Protein AF-A0A935WGL7-F1 (afdb_monomer)

Solvent-accessible surface area (backbone atoms only — not comparable to full-atom values): 7637 Å² total; per-residue (Å²): 137,89,83,81,87,81,84,84,81,82,82,81,82,82,80,82,82,78,79,78,78,76,76,79,72,44,78,46,65,32,44,58,24,50,46,94,54,26,56,46,32,32,40,39,39,37,32,48,94,84,41,44,33,42,30,54,40,91,71,37,57,82,49,98,57,96,35,35,17,42,27,41,28,27,83,86,67,53,75,44,84,55,63,51,31,66,47,100,91,50,72,51,58,62,50,71,56,60,88,86,64,70,43,39,34,32,42,34,38,29,25,76,76,75,76,40,83,28,18,38,26,40,42,96,58,74,46,105

pLDDT: mean 89.57, std 16.43, range [40.0, 98.81]

Foldseek 3Di:
DDDDDDDDDDDDDDDDDDDDDFDDKDKFWWDQKDFPFWGGFIWIWIAGPQKTKIFTDPGTDQGPAPFWFKWFQAPVRDIDTHHTQQDPVGGDRMDIDDNVRRKGQKIFTARPVVRDTGIIIGTPDIGD

Radius of gyration: 25.57 Å; Cα contacts (8 Å, |Δi|>4): 260; chains: 1; bounding box: 99×42×34 Å

Structure (mmCIF, N/CA/C/O backbone):
data_AF-A0A935WGL7-F1
#
_entry.id   AF-A0A935WGL7-F1
#
loop_
_atom_site.group_PDB
_atom_site.id
_atom_site.type_symbol
_atom_site.label_atom_id
_atom_site.label_alt_id
_atom_site.label_comp_id
_atom_site.label_asym_id
_atom_site.label_entity_id
_atom_site.label_seq_id
_atom_site.pdbx_PDB_ins_code
_atom_site.Cartn_x
_atom_site.Cartn_y
_atom_site.Cartn_z
_atom_site.occupancy
_atom_site.B_iso_or_equiv
_atom_site.auth_seq_id
_atom_site.auth_comp_id
_atom_site.auth_asym_id
_atom_site.auth_atom_id
_atom_site.pdbx_PDB_model_num
ATOM 1 N N . MET A 1 1 ? -83.586 24.254 12.123 1.00 40.00 1 MET A N 1
ATOM 2 C CA . MET A 1 1 ? -82.973 24.050 10.791 1.00 40.00 1 MET A CA 1
ATOM 3 C C . MET A 1 1 ? -81.508 24.463 10.866 1.00 40.00 1 MET A C 1
ATOM 5 O O . MET A 1 1 ? -81.227 25.596 11.227 1.00 40.00 1 MET A O 1
ATOM 9 N N . ARG A 1 2 ? -80.596 23.506 10.647 1.00 46.12 2 ARG A N 1
ATOM 10 C CA . ARG A 1 2 ? -79.131 23.647 10.734 1.00 46.12 2 ARG A CA 1
ATOM 11 C C . ARG A 1 2 ? -78.586 24.474 9.563 1.00 46.12 2 ARG A C 1
ATOM 13 O O . ARG A 1 2 ? -78.891 24.160 8.418 1.00 46.12 2 ARG A O 1
ATOM 20 N N . ARG A 1 3 ? -77.697 25.429 9.835 1.00 46.06 3 ARG A N 1
ATOM 21 C CA . ARG A 1 3 ? -76.666 25.873 8.883 1.00 46.06 3 ARG A CA 1
ATOM 22 C C . ARG A 1 3 ? -75.320 25.746 9.592 1.00 46.06 3 ARG A C 1
ATOM 24 O O . ARG A 1 3 ? -74.947 26.611 10.372 1.00 46.06 3 ARG A O 1
ATOM 31 N N . MET A 1 4 ? -74.668 24.597 9.413 1.00 47.00 4 MET A N 1
ATOM 32 C CA . MET A 1 4 ? -73.320 24.347 9.924 1.00 47.00 4 MET A CA 1
ATOM 33 C C . MET A 1 4 ? -72.310 24.893 8.911 1.00 47.00 4 MET A C 1
ATOM 35 O O . MET A 1 4 ? -72.308 24.482 7.753 1.00 47.00 4 MET A O 1
ATOM 39 N N . LEU A 1 5 ? -71.488 25.837 9.373 1.00 52.72 5 LEU A N 1
ATOM 40 C CA . LEU A 1 5 ? -70.205 26.219 8.786 1.00 52.72 5 LEU A CA 1
ATOM 41 C C . LEU A 1 5 ? -69.311 24.973 8.682 1.00 52.72 5 LEU A C 1
ATOM 43 O O . LEU A 1 5 ? -69.163 24.253 9.668 1.00 52.72 5 LEU A O 1
ATOM 47 N N . ALA A 1 6 ? -68.665 24.762 7.539 1.00 48.00 6 ALA A N 1
ATOM 48 C CA . ALA A 1 6 ? -67.547 23.831 7.418 1.00 48.00 6 ALA A CA 1
ATOM 49 C C . ALA A 1 6 ? -66.322 24.604 6.909 1.00 48.00 6 ALA A C 1
ATOM 51 O O . ALA A 1 6 ? -66.192 24.874 5.718 1.00 48.00 6 ALA A O 1
ATOM 52 N N . MET A 1 7 ? -65.450 25.001 7.839 1.00 50.94 7 MET A N 1
ATOM 53 C CA . MET A 1 7 ? -64.077 25.413 7.542 1.00 50.94 7 MET A CA 1
ATOM 54 C C . MET A 1 7 ? -63.245 24.146 7.317 1.00 50.94 7 MET A C 1
ATOM 56 O O . MET A 1 7 ? -63.138 23.310 8.213 1.00 50.94 7 MET A O 1
ATOM 60 N N . ALA A 1 8 ? -62.663 23.999 6.130 1.00 50.16 8 ALA A N 1
ATOM 61 C CA . ALA A 1 8 ? -61.694 22.952 5.836 1.00 50.16 8 ALA A CA 1
ATOM 62 C C . ALA A 1 8 ? -60.301 23.410 6.296 1.00 50.16 8 ALA A C 1
ATOM 64 O O . ALA A 1 8 ? -59.763 24.380 5.766 1.00 50.16 8 ALA A O 1
ATOM 65 N N . ALA A 1 9 ? -59.719 22.721 7.278 1.00 53.03 9 ALA A N 1
ATOM 66 C CA . ALA A 1 9 ? -58.325 22.908 7.670 1.00 53.03 9 ALA A CA 1
ATOM 67 C C . ALA A 1 9 ? -57.458 21.892 6.908 1.00 53.03 9 ALA A C 1
ATOM 69 O O . ALA A 1 9 ? -57.556 20.688 7.140 1.00 53.03 9 ALA A O 1
ATOM 70 N N . VAL A 1 10 ? -56.630 22.372 5.978 1.00 53.47 10 VAL A N 1
ATOM 71 C CA . VAL A 1 10 ? -55.640 21.555 5.261 1.00 53.47 10 VAL A CA 1
ATOM 72 C C . VAL A 1 10 ? -54.365 21.505 6.103 1.00 53.47 10 VAL A C 1
ATOM 74 O O . VAL A 1 10 ? -53.660 22.502 6.235 1.00 53.47 10 VAL A O 1
ATOM 77 N N . LEU A 1 11 ? -54.078 20.346 6.697 1.00 52.56 11 LEU A N 1
ATOM 78 C CA . LEU A 1 11 ? -52.825 20.061 7.400 1.00 52.56 11 LEU A CA 1
ATOM 79 C C . LEU A 1 11 ? -51.754 19.655 6.380 1.00 52.56 11 LEU A C 1
ATOM 81 O O . LEU A 1 11 ? -51.801 18.560 5.825 1.00 52.56 11 LEU A O 1
ATOM 85 N N . VAL A 1 12 ? -50.783 20.537 6.138 1.00 57.06 12 VAL A N 1
ATOM 86 C CA . VAL A 1 12 ? -49.571 20.226 5.366 1.00 57.06 12 VAL A CA 1
ATOM 87 C C . VAL A 1 12 ? -48.547 19.617 6.323 1.00 57.06 12 VAL A C 1
ATOM 89 O O . VAL A 1 12 ? -47.940 20.317 7.130 1.00 57.06 12 VAL A O 1
ATOM 92 N N . SER A 1 13 ? -48.360 18.302 6.259 1.00 57.47 13 SER A N 1
ATOM 93 C CA . SER A 1 13 ? -47.307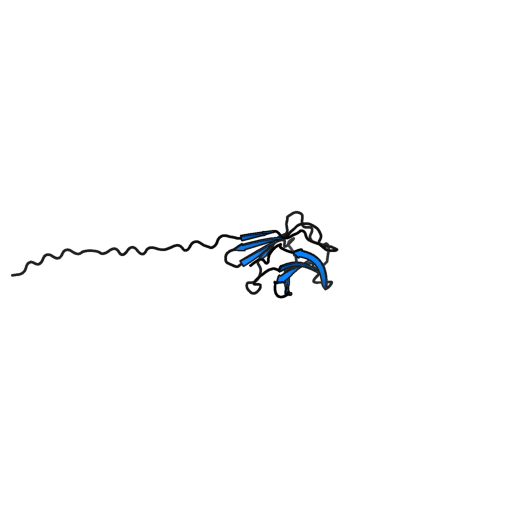 17.595 6.990 1.00 57.47 13 SER A CA 1
ATOM 94 C C . SER A 1 13 ? -45.954 17.793 6.294 1.00 57.47 13 SER A C 1
ATOM 96 O O . SER A 1 13 ? -45.705 17.204 5.243 1.00 57.47 13 SER A O 1
ATOM 98 N N . MET A 1 14 ? -45.077 18.619 6.874 1.00 56.72 14 MET A N 1
ATOM 99 C CA . MET A 1 14 ? -43.673 18.729 6.463 1.00 56.72 14 MET A CA 1
ATOM 100 C C . MET A 1 14 ? -42.911 17.461 6.871 1.00 56.72 14 MET A C 1
ATOM 102 O O . MET A 1 14 ? -42.683 17.216 8.054 1.00 56.72 14 MET A O 1
ATOM 106 N N . VAL A 1 15 ? -42.497 16.661 5.890 1.00 62.47 15 VAL A N 1
ATOM 107 C CA . VAL A 1 15 ? -41.532 15.574 6.094 1.00 62.47 15 VAL A CA 1
ATOM 108 C C . VAL A 1 15 ? -40.139 16.200 6.155 1.00 62.47 15 VAL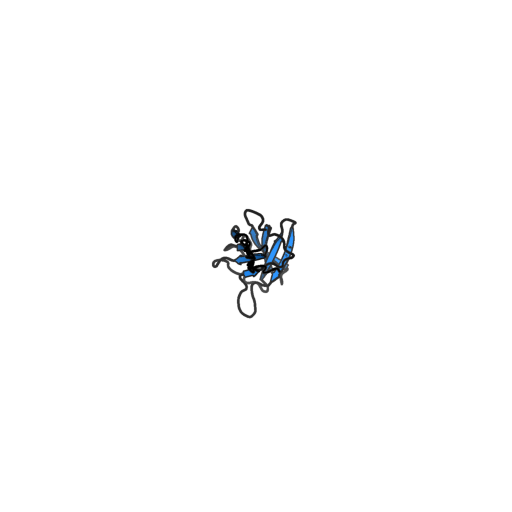 A C 1
ATOM 110 O O . VAL A 1 15 ? -39.615 16.662 5.143 1.00 62.47 15 VAL A O 1
ATOM 113 N N . ALA A 1 16 ? -39.541 16.248 7.345 1.00 56.69 16 ALA A N 1
ATOM 114 C CA . ALA A 1 16 ? -38.149 16.649 7.512 1.00 56.69 16 ALA A CA 1
ATOM 115 C C . ALA A 1 16 ? -37.234 15.516 7.021 1.00 56.69 16 ALA A C 1
ATOM 117 O O . ALA A 1 16 ? -37.115 14.475 7.666 1.00 56.69 16 ALA A O 1
ATOM 118 N N . VAL A 1 17 ? -36.596 15.705 5.865 1.00 61.47 17 VAL A N 1
ATOM 119 C CA . VAL A 1 17 ? -35.531 14.816 5.386 1.00 61.47 17 VAL A CA 1
ATOM 120 C C . VAL A 1 17 ? -34.273 15.130 6.193 1.00 61.47 17 VAL A C 1
ATOM 122 O O . VAL A 1 17 ? -33.603 16.129 5.948 1.00 61.47 17 VAL A O 1
ATOM 125 N N . THR A 1 18 ? -33.952 14.300 7.182 1.00 57.47 18 THR A N 1
ATOM 126 C CA . THR A 1 18 ? -32.666 14.378 7.883 1.00 57.47 18 THR A CA 1
ATOM 127 C C . THR A 1 18 ? -31.592 13.742 7.004 1.00 57.47 18 THR A C 1
ATOM 129 O O . THR A 1 18 ? -31.525 12.517 6.888 1.00 57.47 18 THR A O 1
ATOM 132 N N . THR A 1 19 ? -30.753 14.554 6.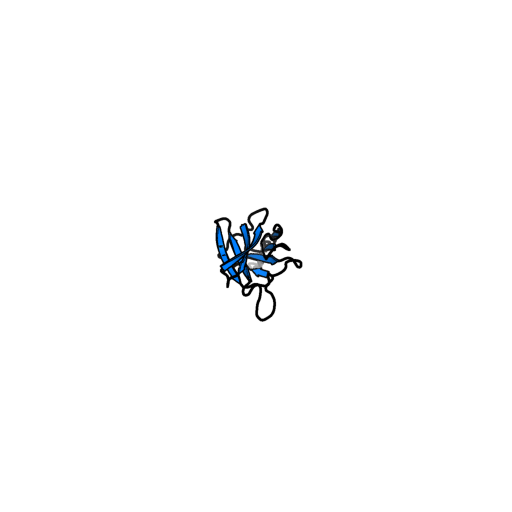366 1.00 58.22 19 THR A N 1
ATOM 133 C CA . THR A 1 19 ? -29.537 14.073 5.705 1.00 58.22 19 THR A CA 1
ATOM 134 C C . THR A 1 19 ? -28.529 13.660 6.779 1.00 58.22 19 THR A C 1
ATOM 136 O O . THR A 1 19 ? -27.983 14.495 7.496 1.00 58.22 19 THR A O 1
ATOM 139 N N . ALA A 1 20 ? -28.300 12.355 6.937 1.00 68.81 20 ALA A N 1
ATOM 140 C CA . ALA A 1 20 ? -27.221 11.866 7.789 1.00 68.81 20 ALA A CA 1
ATOM 141 C C . ALA A 1 20 ? -25.876 12.323 7.198 1.00 68.81 20 ALA A C 1
ATOM 143 O O . ALA A 1 20 ? -25.587 12.048 6.032 1.00 68.81 20 ALA A O 1
ATOM 144 N N . ALA A 1 21 ? -25.070 13.041 7.983 1.00 66.38 21 ALA A N 1
ATOM 145 C CA . ALA A 1 21 ? -23.722 13.424 7.581 1.00 66.38 21 ALA A CA 1
ATOM 146 C C . ALA A 1 21 ? -22.874 12.158 7.379 1.00 66.38 21 ALA A C 1
ATOM 148 O O . ALA A 1 21 ? -22.808 11.303 8.265 1.00 66.38 21 ALA A O 1
ATOM 149 N N . ALA A 1 22 ? -22.246 12.030 6.209 1.00 65.56 22 ALA A N 1
ATOM 150 C CA . ALA A 1 22 ? -21.316 10.941 5.945 1.00 65.56 22 ALA A CA 1
ATOM 151 C C . ALA A 1 22 ? -20.098 11.053 6.887 1.00 65.56 22 ALA A C 1
ATOM 153 O O . ALA A 1 22 ? -19.669 12.170 7.196 1.00 65.56 22 ALA A O 1
ATOM 154 N N . PRO A 1 23 ? -19.543 9.926 7.371 1.00 69.00 23 PRO A N 1
ATOM 155 C CA . PRO A 1 23 ? -18.336 9.952 8.188 1.00 69.00 23 PRO A CA 1
ATOM 156 C C . PRO A 1 23 ? -17.182 10.600 7.413 1.00 69.00 23 PRO A C 1
ATOM 158 O O . PRO A 1 23 ? -17.036 10.379 6.215 1.00 69.00 23 PRO A O 1
ATOM 161 N N . ALA A 1 24 ? -16.366 11.396 8.107 1.00 80.44 24 ALA A N 1
ATOM 162 C CA . ALA A 1 24 ? -15.222 12.069 7.503 1.00 80.44 24 ALA A CA 1
ATOM 163 C C . ALA A 1 24 ? -14.187 11.061 6.974 1.00 80.44 24 ALA A C 1
ATOM 165 O O . ALA A 1 24 ? -13.867 10.077 7.650 1.00 80.44 24 ALA A O 1
ATOM 166 N N . GLU A 1 25 ? -13.649 11.351 5.789 1.00 90.62 25 GLU A N 1
ATOM 167 C CA . GLU A 1 25 ? -12.541 10.614 5.183 1.00 90.62 25 GLU A CA 1
ATOM 168 C C . GLU A 1 25 ? -11.311 10.649 6.104 1.00 90.62 25 GLU A C 1
ATOM 170 O O . GLU A 1 25 ? -10.936 11.702 6.628 1.00 90.62 25 GLU A O 1
ATOM 175 N N . LYS A 1 26 ? -10.674 9.493 6.310 1.00 94.81 26 LYS A N 1
ATOM 176 C CA . LYS A 1 26 ? -9.421 9.383 7.073 1.00 94.81 26 LYS A CA 1
ATOM 177 C C . LYS A 1 26 ? -8.275 9.047 6.135 1.00 94.81 26 LYS A C 1
ATOM 179 O O . LYS A 1 26 ? -8.422 8.174 5.286 1.00 94.81 26 LYS A O 1
ATOM 184 N N . SER A 1 27 ? -7.125 9.684 6.330 1.00 96.31 27 SER A N 1
ATOM 185 C CA . SER A 1 27 ? -5.918 9.427 5.544 1.00 96.31 27 SER A CA 1
ATOM 186 C C . SER A 1 27 ? -4.738 9.086 6.448 1.00 96.31 27 SER A C 1
ATOM 188 O O . SER A 1 27 ? -4.543 9.707 7.494 1.00 96.31 27 SER A O 1
ATOM 190 N N . PHE A 1 28 ? -3.964 8.084 6.044 1.00 97.75 28 PHE A N 1
ATOM 191 C CA . PHE A 1 28 ? -2.797 7.572 6.752 1.00 97.75 28 PHE A CA 1
ATOM 192 C C . PHE A 1 28 ? -1.638 7.457 5.772 1.00 97.75 28 PHE A C 1
ATOM 194 O O . PHE A 1 28 ? -1.818 6.961 4.664 1.00 97.75 28 PHE A O 1
ATOM 201 N N . THR A 1 29 ? -0.437 7.840 6.188 1.00 98.50 29 THR A N 1
ATOM 202 C CA . THR A 1 29 ? 0.778 7.650 5.387 1.00 98.50 29 THR A CA 1
ATOM 203 C C . THR A 1 29 ? 1.671 6.630 6.073 1.00 98.50 29 THR A C 1
ATOM 205 O O . THR A 1 29 ? 1.873 6.682 7.286 1.00 98.50 29 THR A O 1
ATOM 208 N N . SER A 1 30 ? 2.179 5.672 5.305 1.00 98.75 30 SER A N 1
ATOM 209 C CA . SER A 1 30 ? 3.104 4.660 5.797 1.00 98.75 30 SER A CA 1
ATOM 210 C C . SER A 1 30 ? 4.497 5.244 6.033 1.00 98.75 30 SER A C 1
ATOM 212 O O . SER A 1 30 ? 4.861 6.297 5.505 1.00 98.75 30 SER A O 1
ATOM 214 N N . LYS A 1 31 ? 5.338 4.490 6.740 1.00 98.50 31 LYS A N 1
ATOM 215 C CA . LYS A 1 31 ? 6.794 4.637 6.641 1.00 98.50 31 LYS A CA 1
ATOM 216 C C . LYS A 1 31 ? 7.250 4.353 5.201 1.00 98.50 31 LYS A C 1
ATOM 218 O O . LYS A 1 31 ? 6.506 3.704 4.453 1.00 98.50 31 LYS A O 1
ATOM 223 N N . PRO A 1 32 ? 8.446 4.816 4.801 1.00 98.50 32 PRO A N 1
ATOM 224 C CA . PRO A 1 32 ? 8.991 4.488 3.493 1.00 98.50 32 PRO A CA 1
ATOM 225 C C . PRO A 1 32 ? 9.098 2.980 3.264 1.00 98.50 32 PRO A C 1
ATOM 227 O O . PRO A 1 32 ? 9.251 2.213 4.218 1.00 98.50 32 PRO A O 1
ATOM 230 N N . PHE A 1 33 ? 9.032 2.559 2.002 1.00 98.62 33 PHE A N 1
ATOM 231 C CA . PHE A 1 33 ? 9.296 1.166 1.656 1.00 98.62 33 PHE A CA 1
ATOM 232 C C . PHE A 1 33 ? 10.721 0.765 2.031 1.00 98.62 33 PHE A C 1
ATOM 234 O O . PHE A 1 33 ? 11.675 1.497 1.777 1.00 98.62 33 PHE A O 1
ATOM 241 N N . MET A 1 34 ? 10.856 -0.441 2.574 1.00 98.44 34 MET A N 1
ATOM 242 C CA . MET A 1 34 ? 12.127 -1.065 2.914 1.00 98.44 34 MET A CA 1
ATOM 243 C C . MET A 1 34 ? 12.208 -2.439 2.248 1.00 98.44 34 MET A C 1
ATOM 245 O O . MET A 1 34 ? 11.360 -3.304 2.472 1.00 98.44 34 MET A O 1
ATOM 249 N N . GLY A 1 35 ? 13.233 -2.655 1.425 1.00 97.56 35 GLY A N 1
ATOM 250 C CA . GLY A 1 35 ? 13.410 -3.899 0.681 1.00 97.56 35 GLY A CA 1
ATOM 251 C C . GLY A 1 35 ? 14.614 -3.877 -0.251 1.00 97.56 35 GLY A C 1
ATOM 252 O O . GLY A 1 35 ? 15.259 -2.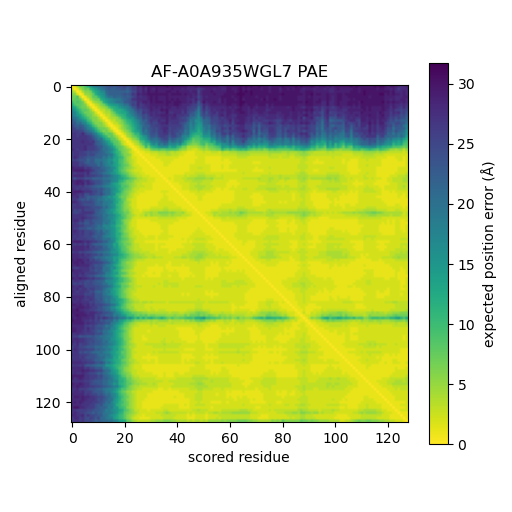850 -0.439 1.00 97.56 35 GLY A O 1
ATOM 253 N N . ALA A 1 36 ? 14.922 -5.023 -0.858 1.00 95.12 36 ALA A N 1
ATOM 254 C CA . ALA A 1 36 ? 16.044 -5.138 -1.790 1.00 95.12 36 ALA A CA 1
ATOM 255 C C . ALA A 1 36 ? 15.766 -4.480 -3.153 1.00 95.12 36 ALA A C 1
ATOM 257 O O . ALA A 1 36 ? 16.703 -4.184 -3.895 1.00 95.12 36 ALA A O 1
ATOM 258 N N . LYS A 1 37 ? 14.486 -4.307 -3.515 1.00 96.44 37 LYS A N 1
ATOM 259 C CA . LYS A 1 37 ? 14.066 -3.815 -4.837 1.00 96.44 37 LYS A CA 1
ATOM 260 C C . LYS A 1 37 ? 13.006 -2.714 -4.777 1.00 96.44 37 LYS A C 1
ATOM 262 O O . LYS A 1 37 ? 13.001 -1.871 -5.664 1.00 96.44 37 LYS A O 1
ATOM 267 N N . ALA A 1 38 ? 12.130 -2.717 -3.772 1.00 97.62 38 ALA A N 1
ATOM 268 C CA . ALA A 1 38 ? 11.232 -1.605 -3.456 1.00 97.62 38 ALA A CA 1
ATOM 269 C C . ALA A 1 38 ? 11.713 -0.938 -2.160 1.00 97.62 38 ALA A C 1
ATOM 271 O O . ALA A 1 38 ? 11.599 -1.526 -1.085 1.00 97.62 38 ALA A O 1
ATOM 272 N N . ASN A 1 39 ? 12.300 0.252 -2.273 1.00 97.88 39 ASN A N 1
ATOM 273 C CA . ASN A 1 39 ? 13.000 0.927 -1.174 1.00 97.88 39 ASN A CA 1
ATOM 274 C C . ASN A 1 39 ? 12.914 2.466 -1.219 1.00 97.88 39 ASN A C 1
ATOM 276 O O . ASN A 1 39 ? 13.716 3.151 -0.587 1.00 97.88 39 ASN A O 1
ATOM 280 N N . THR A 1 40 ? 11.971 3.012 -1.987 1.00 97.62 40 THR A N 1
ATOM 281 C CA . THR A 1 40 ? 11.693 4.454 -2.065 1.00 97.62 40 THR A CA 1
ATOM 282 C C . THR A 1 40 ? 10.204 4.707 -1.880 1.00 97.62 40 THR A C 1
ATOM 284 O O . THR A 1 40 ? 9.403 3.782 -2.013 1.00 97.62 40 THR A O 1
ATOM 287 N N . GLY A 1 41 ? 9.824 5.955 -1.608 1.00 98.38 41 GLY A N 1
ATOM 288 C CA . GLY A 1 41 ? 8.429 6.363 -1.491 1.00 98.38 41 GLY A CA 1
ATOM 289 C C . GLY A 1 41 ? 7.662 5.728 -0.332 1.00 98.38 41 GLY A C 1
ATOM 290 O O . GLY A 1 41 ? 8.189 4.944 0.458 1.00 98.38 41 GLY A O 1
ATOM 291 N N . THR A 1 42 ? 6.389 6.090 -0.233 1.00 98.75 42 THR A N 1
ATOM 292 C CA . THR A 1 42 ? 5.448 5.673 0.816 1.00 98.75 42 THR A CA 1
ATOM 293 C C . THR A 1 42 ? 4.130 5.204 0.198 1.00 98.75 42 THR A C 1
ATOM 295 O O . THR A 1 42 ? 3.925 5.275 -1.017 1.00 98.75 42 THR A O 1
ATOM 298 N N . VAL A 1 43 ? 3.217 4.720 1.040 1.00 98.75 43 VAL A N 1
ATOM 299 C CA . VAL A 1 43 ? 1.818 4.473 0.693 1.00 98.75 43 VAL A CA 1
ATOM 300 C C . VAL A 1 43 ? 0.931 5.411 1.497 1.00 98.75 43 VAL A C 1
ATOM 302 O O . VAL A 1 43 ? 1.029 5.467 2.722 1.00 98.75 43 VAL A O 1
ATOM 305 N N . THR A 1 44 ? 0.017 6.095 0.820 1.00 98.69 44 THR A N 1
ATOM 306 C CA . THR A 1 44 ? -1.128 6.755 1.445 1.00 98.69 44 THR A CA 1
ATOM 307 C C . THR A 1 44 ? -2.329 5.818 1.397 1.00 98.69 44 THR A C 1
ATOM 309 O O . THR A 1 44 ? -2.698 5.333 0.327 1.00 98.69 44 THR A O 1
ATOM 312 N N . ALA A 1 45 ? -2.935 5.560 2.551 1.00 98.56 45 ALA A N 1
ATOM 313 C CA . ALA A 1 45 ? -4.196 4.854 2.680 1.00 98.56 45 ALA A CA 1
ATOM 314 C C . ALA A 1 45 ? -5.314 5.842 3.014 1.00 98.56 45 ALA A C 1
ATOM 316 O O . ALA A 1 45 ? -5.258 6.520 4.037 1.00 98.56 45 ALA A O 1
ATOM 317 N N . THR A 1 46 ? -6.339 5.880 2.173 1.00 98.25 46 THR A N 1
ATOM 318 C CA . THR A 1 46 ? -7.560 6.660 2.373 1.00 98.25 46 THR A CA 1
ATOM 319 C C . THR A 1 46 ? -8.705 5.725 2.742 1.00 98.25 46 THR A C 1
ATOM 321 O O . THR A 1 46 ? -8.940 4.741 2.041 1.00 98.25 46 THR A O 1
ATOM 324 N N . VAL A 1 47 ? -9.428 6.041 3.814 1.00 97.12 47 VAL A N 1
ATOM 325 C CA . VAL A 1 47 ? -10.628 5.328 4.261 1.00 97.12 47 VAL A CA 1
ATOM 326 C C . VAL A 1 47 ? -11.841 6.232 4.087 1.00 97.12 47 VAL A C 1
ATOM 328 O O . VAL A 1 47 ? -11.989 7.222 4.804 1.00 97.12 47 VAL A O 1
ATOM 331 N N . ASP A 1 48 ? -12.718 5.850 3.163 1.00 94.44 48 ASP A N 1
ATOM 332 C CA . ASP A 1 48 ? -13.984 6.529 2.881 1.00 94.44 48 ASP A CA 1
ATOM 333 C C . ASP A 1 48 ? -15.130 5.511 2.890 1.00 94.44 48 ASP A C 1
ATOM 335 O O . ASP A 1 48 ? -15.102 4.506 2.175 1.00 94.44 48 ASP A O 1
ATOM 339 N N . GLY A 1 49 ? -16.119 5.719 3.762 1.00 89.62 49 GLY A N 1
ATOM 340 C CA . GLY A 1 49 ? -17.258 4.806 3.901 1.00 89.62 49 GLY A CA 1
ATOM 341 C C . GLY A 1 49 ? -16.867 3.341 4.163 1.00 89.62 49 GLY A C 1
ATOM 342 O O . GLY A 1 49 ? -17.556 2.433 3.701 1.00 89.62 49 GLY A O 1
ATOM 343 N N . GLY A 1 50 ? -15.741 3.100 4.849 1.00 89.62 50 GLY A N 1
ATOM 344 C CA . GLY A 1 50 ? -15.193 1.759 5.108 1.00 89.62 50 GLY A CA 1
ATOM 345 C C . GLY A 1 50 ? -14.497 1.101 3.909 1.00 89.62 50 GLY A C 1
ATOM 346 O O . GLY A 1 50 ? -14.136 -0.073 3.976 1.00 89.62 50 GLY A O 1
ATOM 347 N N . LYS A 1 51 ? -14.308 1.828 2.802 1.00 95.69 51 LYS A N 1
ATOM 348 C CA . LYS A 1 51 ? -13.486 1.399 1.667 1.00 95.69 51 LYS A CA 1
ATOM 349 C C . LYS A 1 51 ? -12.084 1.957 1.835 1.00 95.69 51 LYS A C 1
ATOM 351 O O . LYS A 1 51 ? -11.909 3.164 1.972 1.00 95.69 51 LYS A O 1
ATOM 356 N N . ILE A 1 52 ? -11.095 1.075 1.771 1.00 98.19 52 ILE A N 1
ATOM 357 C CA . ILE A 1 52 ? -9.686 1.448 1.860 1.00 98.19 52 ILE A CA 1
ATOM 358 C C . ILE A 1 52 ? -9.132 1.574 0.442 1.00 98.19 52 ILE A C 1
ATOM 360 O O . ILE A 1 52 ? -9.211 0.631 -0.344 1.00 98.19 52 ILE A O 1
ATOM 364 N N . THR A 1 53 ? -8.555 2.723 0.111 1.00 98.56 53 THR A N 1
ATOM 365 C CA . THR A 1 53 ? -7.798 2.941 -1.126 1.00 98.56 53 THR A CA 1
ATOM 366 C C . THR A 1 53 ? -6.339 3.187 -0.781 1.00 98.56 53 THR A C 1
ATOM 368 O O . THR A 1 53 ? -6.040 4.043 0.041 1.00 98.56 53 THR A O 1
ATOM 371 N N . LEU A 1 54 ? -5.435 2.436 -1.403 1.00 98.75 54 LEU A N 1
ATOM 372 C CA . LEU A 1 54 ? -3.990 2.574 -1.251 1.00 98.75 54 LEU A CA 1
ATOM 373 C C . LEU A 1 54 ? -3.414 3.243 -2.493 1.00 98.75 54 LEU A C 1
ATOM 375 O O . LEU A 1 54 ? -3.729 2.829 -3.608 1.00 98.75 54 LEU A O 1
ATOM 379 N N . LYS A 1 55 ? -2.540 4.228 -2.308 1.00 98.75 55 LYS A N 1
ATOM 380 C CA . LYS A 1 55 ? -1.826 4.924 -3.381 1.00 98.75 55 LYS A CA 1
ATOM 381 C C . LYS A 1 55 ? -0.351 5.057 -3.018 1.00 98.75 55 LYS A C 1
ATOM 383 O O . LYS A 1 55 ? -0.044 5.500 -1.917 1.00 98.75 55 LYS A O 1
ATOM 388 N N . VAL A 1 56 ? 0.558 4.693 -3.923 1.00 98.81 56 VAL A N 1
ATOM 389 C CA . VAL A 1 56 ? 1.990 4.980 -3.719 1.00 98.81 56 VAL A CA 1
ATOM 390 C C . VAL A 1 56 ? 2.297 6.453 -3.987 1.00 98.81 56 VAL A C 1
ATOM 392 O O . VAL A 1 56 ? 1.665 7.070 -4.847 1.00 98.81 56 VAL A O 1
ATOM 395 N N . SER A 1 57 ? 3.285 7.004 -3.287 1.00 98.62 57 SER A N 1
ATOM 396 C CA . SER A 1 57 ? 3.789 8.356 -3.536 1.00 98.62 57 SER A CA 1
ATOM 397 C C . SER A 1 57 ? 4.428 8.496 -4.927 1.00 98.62 57 SER A C 1
ATOM 399 O O . SER A 1 57 ? 4.766 7.510 -5.593 1.00 98.62 57 SER A O 1
ATOM 401 N N . ASP A 1 58 ? 4.600 9.733 -5.391 1.00 98.06 58 ASP A N 1
ATOM 402 C CA . ASP A 1 58 ? 5.128 10.005 -6.735 1.00 98.06 58 ASP A CA 1
ATOM 403 C C . ASP A 1 58 ? 6.604 9.588 -6.885 1.00 98.06 58 ASP A C 1
ATOM 405 O O . ASP A 1 58 ? 7.013 9.130 -7.951 1.00 98.06 58 ASP A O 1
ATOM 409 N N . ASP A 1 59 ? 7.383 9.655 -5.801 1.00 98.00 59 ASP A N 1
ATOM 410 C CA . ASP A 1 59 ? 8.788 9.233 -5.723 1.00 98.00 59 ASP A CA 1
ATOM 411 C C . ASP A 1 59 ? 8.978 7.710 -5.546 1.00 98.00 59 ASP A C 1
ATOM 413 O O . ASP A 1 59 ? 10.103 7.203 -5.627 1.00 98.00 59 ASP A O 1
ATOM 417 N N . PHE A 1 60 ? 7.896 6.948 -5.345 1.00 98.56 60 PHE A N 1
ATOM 418 C CA . PHE A 1 60 ? 7.960 5.487 -5.331 1.00 98.56 60 PHE A CA 1
ATOM 419 C C . PHE A 1 60 ? 8.417 4.960 -6.696 1.00 98.56 60 PHE A C 1
ATOM 421 O O . PHE A 1 60 ? 7.812 5.271 -7.726 1.00 98.56 60 PHE A O 1
ATOM 428 N N . GLN A 1 61 ? 9.441 4.110 -6.717 1.00 97.81 61 GLN A N 1
ATOM 429 C CA . GLN A 1 61 ? 9.920 3.445 -7.926 1.00 97.81 61 GLN A CA 1
ATOM 430 C C . GLN A 1 61 ? 9.366 2.020 -7.996 1.00 97.81 61 GLN A C 1
ATOM 432 O O . GLN A 1 61 ? 9.675 1.178 -7.156 1.00 97.81 61 GLN A O 1
ATOM 437 N N . ILE A 1 62 ? 8.552 1.729 -9.019 1.00 97.62 62 ILE A N 1
ATOM 438 C CA . ILE A 1 62 ? 8.063 0.364 -9.257 1.00 97.62 62 ILE A CA 1
ATOM 439 C C . ILE A 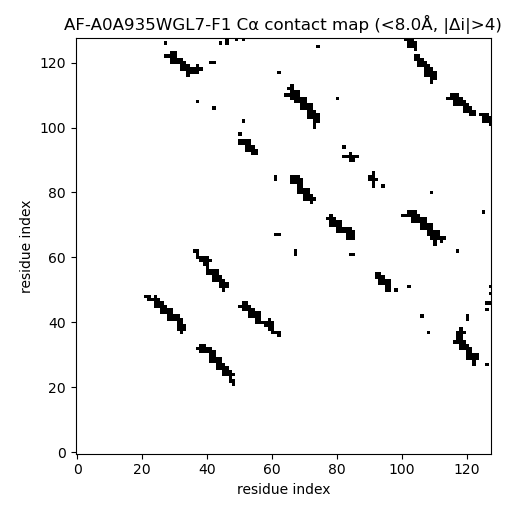1 62 ? 9.265 -0.511 -9.635 1.00 97.62 62 ILE A C 1
ATOM 441 O O . ILE A 1 62 ? 9.920 -0.205 -10.635 1.00 97.62 62 ILE A O 1
ATOM 445 N N . PRO A 1 63 ? 9.540 -1.605 -8.900 1.00 97.31 63 PRO A N 1
ATOM 446 C CA . PRO A 1 63 ? 10.682 -2.456 -9.187 1.00 97.31 63 PRO A CA 1
ATOM 447 C C . PRO A 1 63 ? 10.679 -2.976 -10.618 1.00 97.31 63 PRO A C 1
ATOM 449 O O . PRO A 1 63 ? 9.651 -3.454 -11.119 1.00 97.31 63 PRO A O 1
ATOM 452 N N . ASP A 1 64 ? 11.851 -2.972 -11.251 1.00 95.69 64 ASP A N 1
ATOM 453 C CA . ASP A 1 64 ? 12.006 -3.554 -12.576 1.00 95.69 64 ASP A CA 1
ATOM 454 C C . ASP A 1 64 ? 12.076 -5.087 -12.513 1.00 95.69 64 ASP A C 1
ATOM 456 O O . ASP A 1 64 ? 13.129 -5.712 -12.585 1.00 95.69 64 ASP A O 1
ATOM 460 N N . THR A 1 65 ? 10.916 -5.697 -12.286 1.00 95.31 65 THR A N 1
ATOM 461 C CA . THR A 1 65 ? 10.717 -7.150 -12.251 1.00 95.31 65 THR A CA 1
ATOM 462 C C . THR A 1 65 ? 9.600 -7.549 -13.225 1.00 95.31 65 THR A C 1
ATOM 464 O O . THR A 1 65 ? 8.860 -6.663 -13.679 1.00 95.31 65 THR A O 1
ATOM 467 N N . PRO A 1 66 ? 9.459 -8.844 -13.579 1.00 95.12 66 PRO A N 1
ATOM 468 C CA . PRO A 1 66 ? 8.459 -9.280 -14.557 1.00 95.12 66 PRO A CA 1
ATOM 469 C C . PRO A 1 66 ? 7.007 -9.062 -14.113 1.00 95.12 66 PRO A C 1
ATOM 471 O O . PRO A 1 66 ? 6.163 -8.739 -14.941 1.00 95.12 66 PRO A O 1
ATOM 474 N N . ALA A 1 67 ? 6.712 -9.222 -12.817 1.00 97.00 67 ALA A N 1
ATOM 475 C CA . ALA A 1 67 ? 5.344 -9.164 -12.293 1.00 97.00 67 ALA A CA 1
ATOM 476 C C . ALA A 1 67 ? 5.251 -8.525 -10.887 1.00 97.00 67 ALA A C 1
ATOM 478 O O . ALA A 1 67 ? 4.753 -9.171 -9.955 1.00 97.00 67 ALA A O 1
ATOM 479 N N . PRO A 1 68 ? 5.723 -7.276 -10.690 1.00 98.12 68 PRO A N 1
ATOM 480 C CA . PRO A 1 68 ? 5.564 -6.577 -9.419 1.00 98.12 68 PRO A CA 1
ATOM 481 C C . PRO A 1 68 ? 4.073 -6.366 -9.156 1.00 98.12 68 PRO A C 1
ATOM 483 O O . PRO A 1 68 ? 3.339 -5.905 -10.029 1.00 98.12 68 PRO A O 1
ATOM 486 N N . SER A 1 69 ? 3.622 -6.729 -7.966 1.00 98.50 69 SER A N 1
ATOM 487 C CA . SER A 1 69 ? 2.215 -6.800 -7.589 1.00 98.50 69 SER A CA 1
ATOM 488 C C . SER A 1 69 ? 1.998 -6.165 -6.233 1.00 98.50 69 SER A C 1
ATOM 490 O O . SER A 1 69 ? 2.856 -6.239 -5.352 1.00 98.50 69 SER A O 1
ATOM 492 N N . TRP A 1 70 ? 0.828 -5.562 -6.072 1.00 98.69 70 TRP A N 1
ATOM 493 C CA . TRP A 1 70 ? 0.351 -5.146 -4.769 1.00 98.69 70 TRP A CA 1
ATOM 494 C C . TRP A 1 70 ? 0.106 -6.377 -3.902 1.00 98.69 70 TRP A C 1
ATOM 496 O O . TRP A 1 70 ? -0.539 -7.332 -4.336 1.00 98.69 70 TRP A O 1
ATOM 506 N N . GLN A 1 71 ? 0.579 -6.337 -2.665 1.00 98.75 71 GLN A N 1
ATOM 507 C CA . GLN A 1 71 ? 0.245 -7.322 -1.652 1.00 98.75 71 GLN A CA 1
ATOM 508 C C . GLN A 1 71 ? -0.078 -6.597 -0.346 1.00 98.75 71 GLN A C 1
ATOM 510 O O . GLN A 1 71 ? 0.559 -5.609 0.011 1.00 98.75 71 GLN A O 1
ATOM 515 N N . VAL A 1 72 ? -1.114 -7.049 0.347 1.00 98.75 72 VAL A N 1
ATOM 516 C CA . VAL A 1 72 ? -1.562 -6.467 1.616 1.00 98.75 72 VAL A CA 1
ATOM 517 C C . VAL A 1 72 ? -1.485 -7.531 2.691 1.00 98.75 72 VAL A C 1
ATOM 519 O O . VAL A 1 72 ? -1.886 -8.669 2.453 1.00 98.75 72 VAL A O 1
ATOM 522 N N . VAL A 1 73 ? -1.002 -7.147 3.870 1.00 98.69 73 VAL A N 1
ATOM 523 C CA . VAL A 1 73 ? -1.061 -7.977 5.073 1.00 98.69 73 VAL A CA 1
ATOM 524 C C . VAL A 1 73 ? -1.988 -7.300 6.072 1.00 98.69 73 VAL A C 1
ATOM 526 O O . VAL A 1 73 ? -1.788 -6.126 6.403 1.00 98.69 73 VAL A O 1
ATOM 529 N N . ASP A 1 74 ? -3.003 -8.021 6.536 1.00 98.31 74 ASP A N 1
ATOM 530 C CA . ASP A 1 74 ? -3.907 -7.524 7.576 1.00 98.31 74 ASP A CA 1
ATOM 531 C C . ASP A 1 74 ? -3.334 -7.736 8.989 1.00 98.31 74 ASP A C 1
ATOM 533 O O . ASP A 1 74 ? -2.292 -8.360 9.199 1.00 98.31 74 ASP A O 1
ATOM 537 N N . SER A 1 75 ? -4.021 -7.198 9.991 1.00 97.94 75 SER A N 1
ATOM 538 C CA . SER A 1 75 ? -3.652 -7.279 11.408 1.00 97.94 75 SER A CA 1
ATOM 539 C C . SER A 1 75 ? -3.681 -8.694 11.985 1.00 97.94 75 SER A C 1
ATOM 541 O O . SER A 1 75 ? -3.158 -8.913 13.076 1.00 97.94 75 SER A O 1
ATOM 543 N N . LYS A 1 76 ? -4.261 -9.660 11.266 1.00 97.88 76 LYS A N 1
ATOM 544 C CA . LYS A 1 76 ? -4.250 -11.084 11.620 1.00 97.88 76 LYS A CA 1
ATOM 545 C C . LYS A 1 76 ? -3.145 -11.855 10.896 1.00 97.88 76 LYS A C 1
ATOM 547 O O . LYS A 1 76 ? -3.003 -13.051 11.127 1.00 97.88 76 LYS A O 1
ATOM 552 N N . GLY A 1 77 ? -2.366 -11.187 10.046 1.00 97.62 77 GLY A N 1
ATOM 553 C CA . GLY A 1 77 ? -1.301 -11.797 9.261 1.00 97.62 77 GLY A CA 1
ATOM 554 C C . GLY A 1 77 ? -1.786 -12.485 7.986 1.00 97.62 77 GLY A C 1
ATOM 555 O O . GLY A 1 77 ? -0.991 -13.171 7.347 1.00 97.62 77 GLY A O 1
ATOM 556 N N . ASN A 1 78 ? -3.052 -12.314 7.588 1.00 98.56 78 ASN A N 1
ATOM 557 C CA . ASN A 1 78 ? -3.500 -12.829 6.298 1.00 98.56 78 ASN A CA 1
ATOM 558 C C . ASN A 1 78 ? -2.878 -11.998 5.180 1.00 98.56 78 ASN A C 1
ATOM 560 O O . ASN A 1 78 ? -2.829 -10.768 5.261 1.00 98.56 78 ASN A O 1
ATOM 564 N N . VAL A 1 79 ? -2.443 -12.683 4.126 1.00 98.50 79 VAL A N 1
ATOM 565 C CA . VAL A 1 79 ? -1.764 -12.079 2.982 1.00 98.50 79 VAL A CA 1
ATOM 566 C C . VAL A 1 79 ? -2.678 -12.127 1.766 1.00 98.50 79 VAL A C 1
ATOM 568 O O . VAL A 1 79 ? -3.167 -13.188 1.382 1.00 98.50 79 VAL A O 1
ATOM 571 N N . TYR A 1 80 ? -2.876 -10.977 1.132 1.00 98.62 80 TYR A N 1
ATOM 572 C CA . TYR A 1 80 ? -3.725 -10.825 -0.044 1.00 98.62 80 TYR A CA 1
ATOM 573 C C . TYR A 1 80 ? -2.874 -10.352 -1.213 1.00 98.62 80 TYR A C 1
ATOM 575 O O . TYR A 1 80 ? -2.393 -9.219 -1.214 1.00 98.62 80 TYR A O 1
ATOM 583 N N . LEU A 1 81 ? -2.689 -11.217 -2.210 1.00 98.44 81 LEU A N 1
ATOM 584 C CA . LEU A 1 81 ? -2.102 -10.832 -3.489 1.00 98.44 81 LEU A CA 1
ATOM 585 C C . LEU A 1 81 ? -3.164 -10.136 -4.345 1.00 98.44 81 LEU A C 1
ATOM 587 O O . LEU A 1 81 ? -4.259 -10.663 -4.535 1.00 98.44 81 LEU A O 1
ATOM 591 N N . LEU A 1 82 ? -2.837 -8.948 -4.844 1.00 98.00 82 LEU A N 1
ATOM 592 C CA . LEU A 1 82 ? -3.738 -8.082 -5.598 1.00 98.00 82 LEU A CA 1
ATOM 593 C C . LEU A 1 82 ? -3.148 -7.792 -6.988 1.00 98.00 82 LEU A C 1
ATOM 595 O O . LEU A 1 82 ? -2.280 -8.511 -7.485 1.00 98.00 82 LEU A O 1
ATOM 599 N N . ASN A 1 83 ? -3.660 -6.764 -7.663 1.00 96.62 83 ASN A N 1
ATOM 600 C CA . ASN A 1 83 ? -3.289 -6.442 -9.037 1.00 96.62 83 ASN A CA 1
ATOM 601 C C . ASN A 1 83 ? -1.780 -6.194 -9.215 1.00 96.62 83 ASN A C 1
ATOM 603 O O . ASN A 1 83 ? -1.093 -5.673 -8.333 1.00 96.62 83 ASN A O 1
ATOM 607 N N . GLN A 1 84 ? -1.283 -6.493 -10.416 1.00 97.62 84 GLN A N 1
ATOM 608 C CA . GLN A 1 84 ? 0.063 -6.104 -10.826 1.00 97.62 84 GLN A CA 1
ATOM 609 C C . GLN A 1 84 ? 0.189 -4.578 -10.924 1.00 97.62 84 GLN A C 1
ATOM 611 O O . GLN A 1 84 ? -0.729 -3.889 -11.375 1.00 97.62 84 GLN A O 1
ATOM 616 N N . MET A 1 85 ? 1.348 -4.057 -10.523 1.00 97.50 85 MET A N 1
ATOM 617 C CA . MET A 1 85 ? 1.708 -2.643 -10.629 1.00 97.50 85 MET A CA 1
ATOM 618 C C . MET A 1 85 ? 2.118 -2.262 -12.055 1.00 97.50 85 MET A C 1
ATOM 620 O O . MET A 1 85 ? 1.947 -1.112 -12.449 1.00 97.50 85 MET A O 1
ATOM 624 N N . LYS A 1 86 ? 2.643 -3.208 -12.843 1.00 95.62 86 LYS A N 1
ATOM 625 C CA . LYS A 1 86 ? 2.874 -3.046 -14.286 1.00 95.62 86 LYS A CA 1
ATOM 626 C C . LYS A 1 86 ? 1.675 -3.633 -15.038 1.00 95.62 86 LYS A C 1
ATOM 628 O O . LYS A 1 86 ? 1.344 -4.797 -14.844 1.00 95.62 86 LYS A O 1
ATOM 633 N N . ILE A 1 87 ? 1.022 -2.839 -15.884 1.00 92.75 87 ILE A N 1
ATOM 634 C CA . ILE A 1 87 ? -0.129 -3.260 -16.699 1.00 92.75 87 ILE A CA 1
ATOM 635 C C . ILE A 1 87 ? 0.102 -2.893 -18.168 1.00 92.75 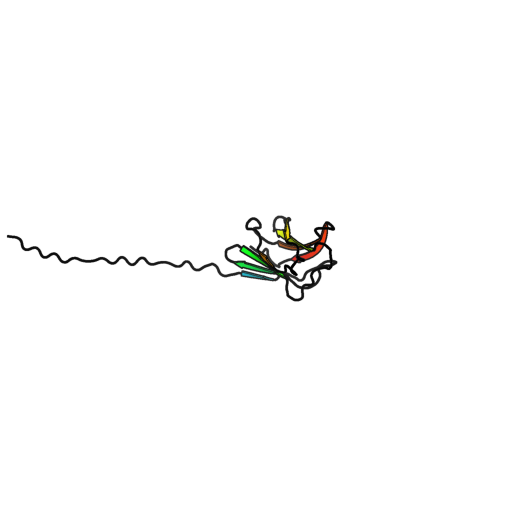87 ILE A C 1
ATOM 637 O O . ILE A 1 87 ? 0.929 -2.040 -18.476 1.00 92.75 87 ILE A O 1
ATOM 641 N N . LYS A 1 88 ? -0.645 -3.508 -19.096 1.00 88.62 88 LYS A N 1
ATOM 642 C CA . LYS A 1 88 ? -0.471 -3.275 -20.546 1.00 88.62 88 LYS A CA 1
ATOM 643 C C . LYS A 1 88 ? -0.517 -1.791 -20.942 1.00 88.62 88 LYS A C 1
ATOM 645 O O . LYS A 1 88 ? 0.176 -1.395 -21.867 1.00 88.62 88 LYS A O 1
ATOM 650 N N . SER A 1 89 ? -1.325 -0.988 -20.250 1.00 89.12 89 SER A N 1
ATOM 651 C CA . SER A 1 89 ? -1.529 0.438 -20.526 1.00 89.12 89 SER A CA 1
ATOM 652 C C . SER A 1 89 ? -0.759 1.377 -19.584 1.00 89.12 89 SER A C 1
ATOM 654 O O . SER A 1 89 ? -1.134 2.540 -19.467 1.00 89.12 89 SER A O 1
ATOM 656 N N . GLY A 1 90 ? 0.275 0.899 -18.877 1.00 92.75 90 GLY A N 1
ATOM 657 C CA . GLY A 1 90 ? 1.110 1.731 -18.002 1.00 92.75 90 GLY A CA 1
ATOM 658 C C . GLY A 1 90 ? 1.308 1.148 -16.603 1.00 92.75 90 GLY A C 1
ATOM 659 O O . GLY A 1 90 ? 1.672 -0.018 -16.447 1.00 92.75 90 GLY A O 1
ATOM 660 N N . THR A 1 91 ? 1.101 1.971 -15.571 1.00 96.56 91 THR A N 1
ATOM 661 C CA . THR A 1 91 ? 1.336 1.569 -14.176 1.00 96.56 91 THR A CA 1
ATOM 662 C C . THR A 1 91 ? 0.091 1.721 -13.316 1.00 96.56 91 THR A C 1
ATOM 664 O O . THR A 1 91 ? -0.635 2.707 -13.411 1.00 96.56 91 THR A O 1
ATOM 667 N N . ASN A 1 92 ? -0.148 0.731 -12.461 1.00 96.88 92 ASN A N 1
ATOM 668 C CA . ASN A 1 92 ? -1.164 0.767 -11.426 1.00 96.88 92 ASN A CA 1
ATOM 669 C C . ASN A 1 92 ? -0.515 1.211 -10.106 1.00 96.88 92 ASN A C 1
ATOM 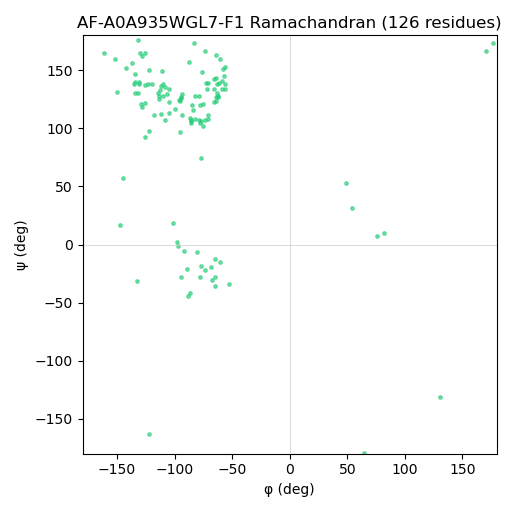671 O O . ASN A 1 92 ? 0.068 0.408 -9.374 1.00 96.88 92 ASN A O 1
ATOM 675 N N . ARG A 1 93 ? -0.630 2.511 -9.825 1.00 98.00 93 ARG A N 1
ATOM 676 C CA . ARG A 1 93 ? -0.123 3.165 -8.610 1.00 98.00 93 ARG A CA 1
ATOM 677 C C . ARG A 1 93 ? -1.184 3.359 -7.524 1.00 98.00 93 ARG A C 1
ATOM 679 O O . ARG A 1 93 ? -0.867 3.926 -6.480 1.00 98.00 93 ARG A O 1
ATOM 686 N N . GLN A 1 94 ? -2.411 2.892 -7.750 1.00 98.38 94 GLN A N 1
ATOM 687 C CA . GLN A 1 94 ? -3.509 3.032 -6.803 1.00 98.38 94 GLN A CA 1
ATOM 688 C C . GLN A 1 94 ? -4.493 1.869 -6.911 1.00 98.38 94 GLN A C 1
ATOM 690 O O . GLN A 1 94 ? -4.995 1.571 -7.992 1.00 98.38 94 GLN A O 1
ATOM 695 N N . ILE A 1 95 ? -4.844 1.280 -5.772 1.00 98.25 95 ILE A N 1
ATOM 696 C CA . ILE A 1 95 ? -5.832 0.205 -5.690 1.00 98.25 95 ILE A CA 1
ATOM 697 C C . ILE A 1 95 ? -6.863 0.489 -4.602 1.00 98.25 95 ILE A C 1
ATOM 699 O O . ILE A 1 95 ? -6.528 0.937 -3.510 1.00 98.25 95 ILE A O 1
ATOM 703 N N . THR A 1 96 ? -8.125 0.181 -4.884 1.00 98.44 96 THR A N 1
ATOM 704 C CA . THR A 1 96 ? -9.164 0.093 -3.853 1.00 98.44 96 THR A CA 1
ATOM 705 C C . THR A 1 96 ? -9.262 -1.353 -3.395 1.00 98.44 96 THR A C 1
ATOM 707 O O . THR A 1 96 ? -9.355 -2.266 -4.218 1.00 98.44 96 THR A O 1
ATOM 710 N N . LEU A 1 97 ? -9.215 -1.566 -2.084 1.00 98.38 97 LEU A N 1
ATOM 711 C CA . LEU A 1 97 ? -9.224 -2.900 -1.513 1.00 98.38 97 LEU A CA 1
ATOM 712 C C . LEU A 1 97 ? -10.611 -3.539 -1.643 1.00 98.38 97 LEU A C 1
ATOM 714 O O . LEU A 1 97 ? -11.628 -2.878 -1.406 1.00 98.38 97 LEU A O 1
ATOM 718 N N . PRO A 1 98 ? -10.677 -4.835 -1.990 1.00 97.75 98 PRO A N 1
ATOM 719 C CA . PRO A 1 98 ? -11.914 -5.592 -1.918 1.00 97.75 98 PRO A CA 1
ATOM 720 C C . PRO A 1 98 ? -12.506 -5.565 -0.508 1.00 97.75 98 PRO A C 1
ATOM 722 O O . PRO A 1 98 ? -11.782 -5.649 0.482 1.00 97.75 98 PRO A O 1
ATOM 725 N N . ALA A 1 99 ? -13.836 -5.548 -0.410 1.00 96.44 99 ALA A N 1
ATOM 726 C CA . ALA A 1 99 ? -14.543 -5.397 0.863 1.00 96.44 99 ALA A CA 1
ATOM 727 C C . ALA A 1 99 ? -14.266 -6.511 1.893 1.00 96.44 99 ALA A C 1
ATOM 729 O O . ALA A 1 99 ? -14.613 -6.354 3.064 1.00 96.44 99 ALA A O 1
ATOM 730 N N . TYR A 1 100 ? -13.692 -7.649 1.488 1.00 96.38 100 TYR A N 1
ATOM 731 C CA . TYR A 1 100 ? -13.293 -8.717 2.408 1.00 96.38 100 TYR A CA 1
ATOM 732 C C . TYR A 1 100 ? -11.989 -8.412 3.162 1.00 96.38 100 TYR A C 1
ATOM 734 O O . TYR A 1 100 ? -11.771 -9.001 4.217 1.00 96.38 100 TYR A O 1
ATOM 742 N N . ILE A 1 101 ? -11.165 -7.475 2.684 1.00 97.94 101 ILE A N 1
ATOM 743 C CA . ILE A 1 101 ? -9.973 -7.001 3.393 1.00 97.94 101 ILE A CA 1
ATOM 744 C C . ILE A 1 101 ? -10.415 -5.894 4.346 1.00 97.94 101 ILE A C 1
ATOM 746 O O . ILE A 1 101 ? -10.804 -4.810 3.916 1.00 97.94 101 ILE A O 1
ATOM 750 N N . LYS A 1 102 ? -10.432 -6.199 5.644 1.00 97.19 102 LYS A N 1
ATOM 751 C CA . LYS A 1 102 ? -11.033 -5.324 6.664 1.00 97.19 102 LYS A CA 1
ATOM 752 C C . LYS A 1 102 ? -10.076 -4.301 7.244 1.00 97.19 102 LYS A C 1
ATOM 754 O O . LYS A 1 102 ? -10.532 -3.325 7.828 1.00 97.19 102 LYS A O 1
ATOM 759 N N . ASP A 1 103 ? -8.782 -4.551 7.123 1.00 98.12 103 ASP A N 1
ATOM 760 C CA . ASP A 1 103 ? -7.759 -3.683 7.666 1.00 98.12 103 ASP A CA 1
ATOM 761 C C . ASP A 1 103 ? -6.400 -3.934 7.009 1.00 98.12 103 ASP A C 1
ATOM 763 O O . ASP A 1 103 ? -6.201 -4.942 6.327 1.00 98.12 103 ASP A O 1
ATOM 767 N N . VAL A 1 104 ? -5.480 -2.989 7.196 1.00 98.56 104 VAL A N 1
ATOM 768 C CA . VAL A 1 104 ? -4.122 -3.043 6.645 1.00 98.56 104 VAL A CA 1
ATOM 769 C C . VAL A 1 104 ? -3.117 -2.809 7.762 1.00 98.56 104 VAL A C 1
ATOM 771 O O . VAL A 1 104 ? -3.086 -1.736 8.367 1.00 98.56 104 VAL A O 1
ATOM 774 N N . ALA A 1 105 ? -2.267 -3.805 8.007 1.00 98.12 105 ALA A N 1
ATOM 775 C CA . ALA A 1 105 ? -1.109 -3.678 8.885 1.00 98.12 105 ALA A CA 1
ATOM 776 C C . ALA A 1 105 ? 0.119 -3.181 8.115 1.00 98.12 105 ALA A C 1
ATOM 778 O O . ALA A 1 105 ? 0.839 -2.292 8.570 1.00 98.12 105 ALA A O 1
ATOM 779 N N . LYS A 1 106 ? 0.348 -3.741 6.925 1.00 98.25 106 LYS A N 1
ATOM 780 C CA . LYS A 1 106 ? 1.430 -3.332 6.029 1.00 98.25 106 LYS A CA 1
ATOM 781 C C . LYS A 1 106 ? 1.078 -3.602 4.571 1.00 98.25 106 LYS A C 1
ATOM 783 O O . LYS A 1 106 ? 0.233 -4.441 4.254 1.00 98.25 106 LYS A O 1
ATOM 788 N N . VAL A 1 107 ? 1.776 -2.897 3.695 1.00 98.75 107 VAL A N 1
ATOM 789 C CA . VAL A 1 107 ? 1.721 -3.063 2.246 1.00 98.75 107 VAL A CA 1
ATOM 790 C C . VAL A 1 107 ? 3.053 -3.614 1.778 1.00 98.75 107 VAL A C 1
ATOM 792 O O . VAL A 1 107 ? 4.113 -3.174 2.212 1.00 98.75 107 VAL A O 1
ATOM 795 N N . GLN A 1 108 ? 2.993 -4.586 0.887 1.00 98.81 108 GLN A N 1
ATOM 796 C CA . GLN A 1 108 ? 4.135 -5.276 0.323 1.00 98.81 108 GLN A CA 1
ATOM 797 C C . GLN A 1 108 ? 4.121 -5.132 -1.195 1.00 98.81 108 GLN A C 1
ATOM 799 O O . GLN A 1 108 ? 3.067 -5.035 -1.830 1.00 98.81 108 GLN A O 1
ATOM 804 N N . VAL A 1 109 ? 5.314 -5.142 -1.777 1.00 98.62 109 VAL A N 1
ATOM 805 C CA . VAL A 1 109 ? 5.504 -5.302 -3.215 1.00 98.62 109 VAL A CA 1
ATOM 806 C C . VAL A 1 109 ? 5.998 -6.721 -3.440 1.00 98.62 109 VAL A C 1
ATOM 808 O O . VAL A 1 109 ? 7.103 -7.077 -3.030 1.00 98.62 109 VAL A O 1
ATOM 811 N N . TRP A 1 110 ? 5.172 -7.538 -4.081 1.00 98.62 110 TRP A N 1
ATOM 812 C CA . TRP A 1 110 ? 5.443 -8.950 -4.334 1.00 98.62 110 TRP A CA 1
ATOM 813 C C . TRP A 1 110 ? 5.730 -9.185 -5.812 1.00 98.62 110 TRP A C 1
ATOM 815 O O . TRP A 1 110 ? 5.013 -8.680 -6.673 1.00 98.62 110 TRP A O 1
ATOM 825 N N . CYS A 1 111 ? 6.751 -9.969 -6.143 1.00 98.00 111 CYS A N 1
ATOM 826 C CA . CYS A 1 111 ? 6.927 -10.452 -7.506 1.00 98.00 111 CYS A CA 1
ATOM 827 C C . CYS A 1 111 ? 6.113 -11.731 -7.699 1.00 98.00 111 CYS A C 1
ATOM 829 O O . CYS A 1 111 ? 6.530 -12.790 -7.245 1.00 98.00 111 CYS A O 1
ATOM 831 N N . SER A 1 112 ? 4.995 -11.660 -8.423 1.00 95.94 112 SER A N 1
ATOM 832 C CA . SER A 1 112 ? 4.133 -12.830 -8.665 1.00 95.94 112 SER A CA 1
ATOM 833 C C . SER A 1 112 ? 4.772 -13.897 -9.557 1.00 95.94 112 SER A C 1
ATOM 835 O O . SER A 1 112 ? 4.326 -15.033 -9.552 1.00 95.94 112 SER A O 1
ATOM 837 N N . TRP A 1 113 ? 5.801 -13.543 -10.333 1.00 95.62 113 TRP A N 1
ATOM 838 C CA . TRP A 1 113 ? 6.522 -14.490 -11.191 1.00 95.62 113 TRP A CA 1
ATOM 839 C C . TRP A 1 113 ? 7.650 -15.213 -10.446 1.00 95.62 113 TRP A C 1
ATOM 841 O O . TRP A 1 113 ? 7.835 -16.407 -10.630 1.00 95.62 113 TRP A O 1
ATOM 851 N N . ALA A 1 114 ? 8.404 -14.486 -9.614 1.00 96.31 114 ALA A N 1
ATOM 852 C CA . ALA A 1 114 ? 9.521 -15.046 -8.846 1.00 96.31 114 ALA A CA 1
ATOM 853 C C . ALA A 1 114 ? 9.112 -15.534 -7.450 1.00 96.31 114 ALA A C 1
ATOM 855 O O . ALA A 1 114 ? 9.961 -16.037 -6.724 1.00 96.31 114 ALA A O 1
ATOM 856 N N . GLU A 1 115 ? 7.859 -15.299 -7.057 1.00 97.19 115 GLU A N 1
ATOM 857 C CA . GLU A 1 115 ? 7.340 -15.560 -5.714 1.00 97.19 115 GLU A CA 1
ATOM 858 C C . GLU A 1 115 ? 8.254 -14.993 -4.614 1.00 97.19 115 GLU A C 1
ATOM 860 O O . GLU A 1 115 ? 8.681 -15.686 -3.692 1.00 97.19 115 GLU A O 1
ATOM 865 N N . ALA A 1 116 ? 8.579 -13.700 -4.730 1.00 97.94 116 ALA A N 1
ATOM 866 C CA . ALA A 1 116 ? 9.543 -13.041 -3.853 1.00 97.94 116 ALA A CA 1
ATOM 867 C C . ALA A 1 116 ? 9.065 -11.674 -3.351 1.00 97.94 116 ALA A C 1
ATOM 869 O O . ALA A 1 116 ? 8.534 -10.861 -4.116 1.00 97.94 116 ALA A O 1
ATOM 870 N N . LEU A 1 117 ? 9.337 -11.391 -2.072 1.00 98.38 117 LEU A N 1
ATOM 871 C CA . LEU A 1 117 ? 9.099 -10.087 -1.456 1.00 98.38 117 LEU A CA 1
ATOM 872 C C . LEU A 1 117 ? 10.166 -9.090 -1.922 1.00 98.38 117 LEU A C 1
ATOM 874 O O . LEU A 1 117 ? 11.362 -9.293 -1.717 1.00 98.38 117 LEU A O 1
ATOM 878 N N . LEU A 1 118 ? 9.727 -7.999 -2.545 1.00 98.50 118 LEU A N 1
ATOM 879 C CA . LEU A 1 118 ? 10.603 -6.966 -3.105 1.00 98.50 118 LEU A CA 1
ATOM 880 C C . LEU A 1 118 ? 10.841 -5.806 -2.132 1.00 98.50 118 LEU A C 1
ATOM 882 O O . LEU A 1 118 ? 11.896 -5.166 -2.186 1.00 98.50 118 LEU A O 1
ATOM 886 N N . GLY A 1 119 ? 9.875 -5.556 -1.250 1.00 98.62 119 GLY A N 1
ATOM 887 C CA . GLY A 1 119 ? 9.940 -4.591 -0.159 1.00 98.62 119 GLY A CA 1
ATOM 888 C C . GLY A 1 119 ? 8.583 -4.388 0.501 1.00 98.62 119 GLY A C 1
ATOM 889 O O . GLY A 1 119 ? 7.556 -4.819 -0.028 1.00 98.62 119 GLY A O 1
ATOM 890 N N . GLU A 1 120 ? 8.583 -3.744 1.663 1.00 98.62 120 GLU A N 1
ATOM 891 C CA . GLU A 1 120 ? 7.378 -3.515 2.455 1.00 98.62 120 GLU A CA 1
ATOM 892 C C . GLU A 1 120 ? 7.358 -2.149 3.140 1.00 98.62 120 GLU A C 1
ATOM 894 O O . GLU A 1 120 ? 8.400 -1.581 3.457 1.00 98.62 120 GLU A O 1
ATOM 899 N N . ALA A 1 121 ? 6.156 -1.630 3.368 1.00 98.69 121 ALA A N 1
ATOM 900 C CA . ALA A 1 121 ? 5.886 -0.382 4.060 1.00 98.69 121 ALA A CA 1
ATOM 901 C C . ALA A 1 121 ? 4.799 -0.613 5.115 1.00 98.69 121 ALA A C 1
ATOM 903 O O . ALA A 1 121 ? 3.747 -1.188 4.831 1.00 98.69 121 ALA A O 1
ATOM 904 N N . ALA A 1 122 ? 5.048 -0.159 6.341 1.00 97.88 122 ALA A N 1
ATOM 905 C CA . ALA A 1 122 ? 4.122 -0.291 7.464 1.00 97.88 122 ALA A CA 1
ATOM 906 C C . ALA A 1 122 ? 3.553 1.071 7.870 1.00 97.88 122 ALA A C 1
ATOM 908 O O . ALA A 1 122 ? 4.228 2.096 7.754 1.00 97.88 122 ALA A O 1
ATOM 909 N N . PHE A 1 123 ? 2.324 1.077 8.375 1.00 97.75 123 PHE A N 1
ATOM 910 C CA . PHE A 1 123 ? 1.718 2.254 8.997 1.00 97.75 123 PHE A CA 1
ATOM 911 C C . PHE A 1 123 ? 2.067 2.304 10.489 1.00 97.75 123 PHE A C 1
ATOM 913 O O . PHE A 1 123 ? 2.372 1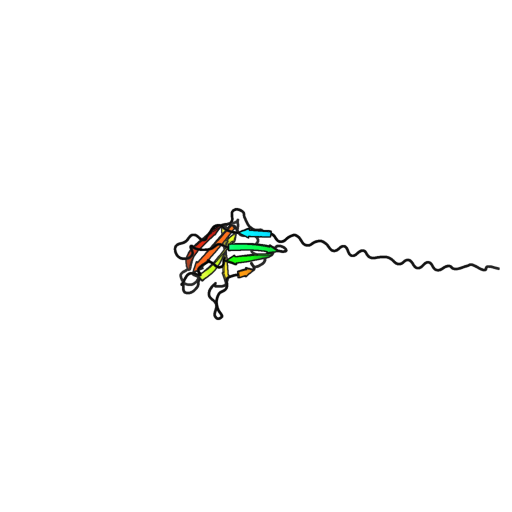.276 11.092 1.00 97.75 123 PHE A O 1
ATOM 920 N N . GLU A 1 124 ? 2.017 3.491 11.100 1.00 96.44 124 GLU A N 1
ATOM 921 C CA . GLU A 1 124 ? 2.179 3.614 12.562 1.00 96.44 124 GLU A CA 1
ATOM 922 C C . GLU A 1 124 ? 1.032 2.937 13.323 1.00 96.44 124 GLU A C 1
ATOM 924 O O . GLU A 1 124 ? 1.203 2.466 14.445 1.00 96.44 124 GLU A O 1
ATOM 929 N N . THR A 1 125 ? -0.145 2.874 12.704 1.00 95.88 125 THR A N 1
ATOM 930 C CA . THR A 1 125 ? -1.338 2.229 13.247 1.00 95.88 125 THR A CA 1
ATOM 931 C C . THR A 1 125 ? -2.035 1.411 12.167 1.00 95.88 125 THR A C 1
ATOM 933 O O . THR A 1 125 ? -1.885 1.670 10.975 1.00 95.88 125 THR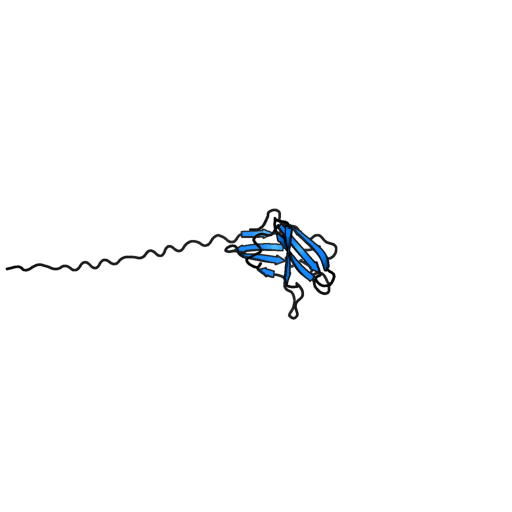 A O 1
ATOM 936 N N . ILE A 1 126 ? -2.809 0.406 12.583 1.00 97.25 126 ILE A N 1
ATOM 937 C CA . ILE A 1 126 ? -3.613 -0.397 11.656 1.00 97.25 126 ILE A CA 1
ATOM 938 C C . ILE A 1 126 ? -4.673 0.492 10.995 1.00 97.25 126 ILE A C 1
ATOM 940 O O . ILE A 1 126 ? -5.464 1.131 11.693 1.00 97.25 126 ILE A O 1
ATOM 944 N N . VAL A 1 127 ? -4.724 0.479 9.664 1.00 97.56 127 VAL A N 1
ATOM 945 C CA . VAL A 1 127 ? -5.723 1.219 8.880 1.00 97.56 127 VAL A CA 1
ATOM 946 C C . VAL A 1 127 ? -7.020 0.414 8.818 1.00 97.56 127 VAL A C 1
ATOM 948 O O . VAL A 1 127 ? -6.973 -0.760 8.452 1.00 97.56 127 VAL A O 1
ATOM 951 N N . LYS A 1 128 ? -8.155 1.033 9.169 1.00 93.31 128 LYS A N 1
ATOM 952 C CA . LYS A 1 128 ? -9.499 0.424 9.223 1.00 93.31 128 LYS A CA 1
ATOM 953 C C . LYS A 1 128 ? -10.575 1.404 8.779 1.00 93.31 128 LYS A C 1
ATOM 955 O O . LYS A 1 128 ? -10.450 2.594 9.154 1.00 93.31 128 LYS A O 1
#

Secondary structure (DSSP, 8-state):
-------------------PPPPPPEEEEPPPPBSSS--S--EEEEEETTEEEEEE-TTPPPPSSSSEEEEEE-TT--EEEEEESEETTEE--EEEPPTT---EEEEEEEETTTTEEEEEEEEEEEE-

Nearest PDB structures (foldseek):
  2x6m-assembly1_A  TM=3.525E-01  e=6.856E-01  Camelus dromedarius
  7wtf-assembly1_H  TM=3.170E-01  e=2.465E+00  Homo sapiens

Sequence (128 aa):
MRRMLAMAAVLVSMVAVTTAAAPAEKSFTSKPFMGAKANTGTVTATVDGGKITLKVSDDFQIPDTPAPSWQVVDSKGNVYLLNQMKIKSGTNRQITLPAYIKDVAKVQVWCSWAEALLGEAAFETIVK

Mean predicted aligned error: 8.59 Å